Protein AF-A0A2R7P6N5-F1 (afdb_monomer_lite)

Foldseek 3Di:
DVVVVVVVVVVVVVVVVVVVVPVPPDPPDDPDPVPVVVVCVVLVVVLVVVVVSCLPVVLVVCCVVVVPDDSVVVVVVVVVVVVVVVVVVVVVVVVVVPDDPVVVVVCCVVVVVVCVVVVVVVVVDDPVVVVVVVVVVVVVVVVVVVVD

Structure (mmCIF, N/CA/C/O backbone):
data_AF-A0A2R7P6N5-F1
#
_entry.id   AF-A0A2R7P6N5-F1
#
loop_
_atom_site.group_PDB
_atom_site.id
_atom_site.type_symbol
_atom_site.label_atom_id
_atom_site.label_alt_id
_atom_site.label_comp_id
_atom_site.label_asym_id
_atom_site.label_entity_id
_atom_site.label_seq_id
_atom_site.pdbx_PDB_ins_code
_atom_site.Cartn_x
_atom_site.Cartn_y
_atom_site.Cartn_z
_atom_site.occupancy
_atom_site.B_iso_or_equiv
_atom_site.auth_seq_id
_atom_site.auth_comp_id
_atom_site.auth_asym_id
_atom_site.auth_atom_id
_atom_site.pdbx_PDB_model_num
ATOM 1 N N . THR A 1 1 ? 35.982 -21.353 -36.155 1.00 56.66 1 THR A N 1
ATOM 2 C CA . THR A 1 1 ? 35.288 -21.019 -37.422 1.00 56.66 1 THR A CA 1
ATOM 3 C C . THR A 1 1 ? 33.767 -21.103 -37.313 1.00 56.66 1 THR A C 1
ATOM 5 O O . THR A 1 1 ? 33.112 -20.164 -37.735 1.00 56.66 1 THR A O 1
ATOM 8 N N . LEU A 1 2 ? 33.194 -22.118 -36.648 1.00 44.09 2 LEU A N 1
ATOM 9 C CA . LEU A 1 2 ? 31.738 -22.251 -36.414 1.00 44.09 2 LEU A CA 1
ATOM 10 C C . LEU A 1 2 ? 31.101 -21.159 -35.523 1.00 44.09 2 LEU A C 1
ATOM 12 O O . LEU A 1 2 ? 30.010 -20.686 -35.820 1.00 44.09 2 LEU A O 1
ATOM 16 N N . TYR A 1 3 ? 31.796 -20.696 -34.478 1.00 45.44 3 TYR A N 1
ATOM 17 C CA . TYR A 1 3 ? 31.259 -19.705 -33.528 1.00 45.44 3 TYR A CA 1
ATOM 18 C C . TYR A 1 3 ? 30.931 -18.340 -34.168 1.00 45.44 3 TYR A C 1
ATOM 20 O O . TYR A 1 3 ? 29.924 -17.716 -33.843 1.00 45.44 3 TYR A O 1
ATOM 28 N N . LYS A 1 4 ? 31.743 -17.896 -35.139 1.00 42.69 4 LYS A N 1
ATOM 29 C CA . LYS A 1 4 ? 31.539 -16.615 -35.839 1.00 42.69 4 LYS A CA 1
ATOM 30 C C . LYS A 1 4 ? 30.304 -16.634 -36.745 1.00 42.69 4 LYS A C 1
ATOM 32 O O . LYS A 1 4 ? 29.666 -15.603 -36.907 1.00 42.69 4 LYS A O 1
ATOM 37 N N . VAL A 1 5 ? 29.953 -17.796 -37.298 1.00 53.09 5 VAL A N 1
ATOM 38 C CA . VAL A 1 5 ? 28.802 -17.956 -38.202 1.00 53.09 5 VAL A CA 1
ATOM 39 C C . VAL A 1 5 ? 27.488 -17.945 -37.416 1.00 53.09 5 VAL A C 1
ATOM 41 O O . VAL A 1 5 ? 26.539 -17.274 -37.819 1.00 53.09 5 VAL A O 1
ATOM 44 N N . VAL A 1 6 ? 27.455 -18.596 -36.247 1.00 52.59 6 VAL A N 1
ATOM 45 C CA . VAL A 1 6 ? 26.277 -18.604 -35.361 1.00 52.59 6 VAL A CA 1
ATOM 46 C C . VAL A 1 6 ? 26.012 -17.208 -34.791 1.00 52.59 6 VAL A C 1
ATOM 48 O O . VAL A 1 6 ? 24.891 -16.713 -34.901 1.00 52.59 6 VAL A O 1
ATOM 51 N N . ALA A 1 7 ? 27.046 -16.529 -34.283 1.00 53.88 7 ALA A N 1
ATOM 52 C CA . ALA A 1 7 ? 26.927 -15.163 -33.766 1.00 53.88 7 ALA A CA 1
ATOM 53 C C . ALA A 1 7 ? 26.464 -14.163 -34.842 1.00 53.88 7 ALA A C 1
ATOM 55 O O . ALA A 1 7 ? 25.615 -13.313 -34.576 1.00 53.88 7 ALA A O 1
ATOM 56 N N . PHE A 1 8 ? 26.952 -14.313 -36.078 1.00 48.81 8 PHE A N 1
ATOM 57 C CA . PHE A 1 8 ? 26.550 -13.472 -37.204 1.00 48.81 8 PHE A CA 1
ATOM 58 C C . PHE A 1 8 ? 25.089 -13.709 -37.620 1.00 48.81 8 PHE A C 1
ATOM 60 O O . PHE A 1 8 ? 24.367 -12.753 -37.896 1.00 48.81 8 PHE A O 1
ATOM 67 N N . SER A 1 9 ? 24.616 -14.961 -37.603 1.00 52.19 9 SER A N 1
ATOM 68 C CA . SER A 1 9 ? 23.212 -15.289 -37.895 1.00 52.19 9 SER A CA 1
ATOM 69 C C . SER A 1 9 ? 22.245 -14.813 -36.804 1.00 52.19 9 SER A C 1
ATOM 71 O O . SER A 1 9 ? 21.176 -14.301 -37.125 1.00 52.19 9 SER A O 1
ATOM 73 N N . ALA A 1 10 ? 22.653 -14.876 -35.531 1.00 55.72 10 ALA A N 1
ATOM 74 C CA . ALA A 1 10 ? 21.884 -14.346 -34.409 1.00 55.72 10 ALA A CA 1
ATOM 75 C C . ALA A 1 10 ? 21.808 -12.812 -34.456 1.00 55.72 10 ALA A C 1
ATOM 77 O O . ALA A 1 10 ? 20.728 -12.248 -34.304 1.00 55.72 10 ALA A O 1
ATOM 78 N N . GLN A 1 11 ? 22.919 -12.125 -34.760 1.00 59.41 11 GLN A N 1
ATOM 79 C CA . GLN A 1 11 ? 22.910 -10.675 -34.992 1.00 59.41 11 GLN A CA 1
ATOM 80 C C . GLN A 1 11 ? 22.017 -10.286 -36.170 1.00 59.41 11 GLN A C 1
ATOM 82 O O . GLN A 1 11 ? 21.312 -9.285 -36.088 1.00 59.41 11 GLN A O 1
ATOM 87 N N . ARG A 1 12 ? 22.010 -11.082 -37.244 1.00 56.72 12 ARG A N 1
ATOM 88 C CA . ARG A 1 12 ? 21.172 -10.833 -38.418 1.00 56.72 12 ARG A CA 1
ATOM 89 C C . ARG A 1 12 ? 19.687 -11.047 -38.121 1.00 56.72 12 ARG A C 1
ATOM 91 O O . ARG A 1 12 ? 18.884 -10.217 -38.518 1.00 56.72 12 ARG A O 1
ATOM 98 N N . GLN A 1 13 ? 19.329 -12.065 -37.337 1.00 58.75 13 GLN A N 1
ATOM 99 C CA . GLN A 1 13 ? 17.951 -12.290 -36.882 1.00 58.75 13 GLN A CA 1
ATOM 100 C C . GLN A 1 13 ? 17.467 -11.215 -35.901 1.00 58.75 13 GLN A C 1
ATOM 102 O O . GLN A 1 13 ? 16.316 -10.794 -35.977 1.00 58.75 13 GLN A O 1
ATOM 107 N N . VAL A 1 14 ? 18.335 -10.720 -35.012 1.00 57.06 14 VAL A N 1
ATOM 108 C CA . VAL A 1 14 ? 18.018 -9.591 -34.122 1.00 57.06 14 VAL A CA 1
ATOM 109 C C . VAL A 1 14 ? 17.883 -8.290 -34.920 1.00 57.06 14 VAL A C 1
ATOM 111 O O . VAL A 1 14 ? 16.973 -7.511 -34.648 1.00 57.06 14 VAL A O 1
ATOM 114 N N . ALA A 1 15 ? 18.717 -8.075 -35.942 1.00 56.31 15 ALA A N 1
ATOM 115 C CA . ALA A 1 15 ? 18.619 -6.930 -36.847 1.00 56.31 15 ALA A CA 1
ATOM 116 C C . ALA A 1 15 ? 17.362 -6.990 -37.737 1.00 56.31 15 ALA A C 1
ATOM 118 O O . ALA A 1 15 ? 16.701 -5.974 -37.925 1.00 56.31 15 ALA A O 1
ATOM 119 N N . GLU A 1 16 ? 16.975 -8.173 -38.222 1.00 55.16 16 GLU A N 1
ATOM 120 C CA . GLU A 1 16 ? 15.753 -8.388 -39.008 1.00 55.16 16 GLU A CA 1
ATOM 121 C C . GLU A 1 16 ? 14.486 -8.313 -38.137 1.00 55.16 16 GLU A C 1
ATOM 123 O O . GLU A 1 16 ? 13.479 -7.755 -38.570 1.00 55.16 16 GLU A O 1
ATOM 128 N N . ALA A 1 17 ? 14.529 -8.774 -36.880 1.00 55.88 17 ALA A N 1
ATOM 129 C CA . ALA A 1 17 ? 13.448 -8.588 -35.906 1.00 55.88 17 ALA A CA 1
ATOM 130 C C . ALA A 1 17 ? 13.314 -7.120 -35.455 1.00 55.88 17 ALA A C 1
ATOM 132 O O . ALA A 1 17 ? 12.196 -6.638 -35.257 1.00 55.88 17 ALA A O 1
ATOM 133 N N . ALA A 1 18 ? 14.430 -6.391 -35.343 1.00 52.03 18 ALA A N 1
ATOM 134 C CA . ALA A 1 18 ? 14.446 -4.947 -35.116 1.00 52.03 18 ALA A CA 1
ATOM 135 C C . ALA A 1 18 ? 13.902 -4.174 -36.333 1.00 52.03 18 ALA A C 1
ATOM 137 O O . ALA A 1 18 ? 13.111 -3.251 -36.152 1.00 52.03 18 ALA A O 1
ATOM 138 N N . ALA A 1 19 ? 14.223 -4.608 -37.557 1.00 52.66 19 ALA A N 1
ATOM 139 C CA . ALA A 1 19 ? 13.692 -4.044 -38.801 1.00 52.66 19 ALA A CA 1
ATOM 140 C C . ALA A 1 19 ? 12.199 -4.370 -39.028 1.00 52.66 19 ALA A C 1
ATOM 142 O O . ALA A 1 19 ? 11.440 -3.558 -39.558 1.00 52.66 19 ALA A O 1
ATOM 143 N N . ARG A 1 20 ? 11.717 -5.535 -38.570 1.00 52.88 20 ARG A N 1
ATOM 144 C CA . ARG A 1 20 ? 10.275 -5.848 -38.554 1.00 52.88 20 ARG A CA 1
ATOM 145 C C . ARG A 1 20 ? 9.513 -5.020 -37.520 1.00 52.88 20 ARG A C 1
ATOM 147 O O . ARG A 1 20 ? 8.367 -4.662 -37.774 1.00 52.88 20 ARG A O 1
ATOM 154 N N . LYS A 1 21 ? 10.152 -4.667 -36.399 1.00 48.97 21 LYS A N 1
ATOM 155 C CA . LYS A 1 21 ? 9.619 -3.710 -35.414 1.00 48.97 21 LYS A CA 1
ATOM 156 C C . LYS A 1 21 ? 9.680 -2.249 -35.878 1.00 48.97 21 LYS A C 1
ATOM 158 O O . LYS A 1 21 ? 8.930 -1.442 -35.342 1.00 48.97 21 LYS A O 1
ATOM 163 N N . SER A 1 22 ? 10.514 -1.902 -36.864 1.00 45.88 22 SER A N 1
ATOM 164 C CA . SER A 1 22 ? 10.601 -0.536 -37.406 1.00 45.88 22 SER A CA 1
ATOM 165 C C . SER A 1 22 ? 9.590 -0.232 -38.520 1.00 45.88 22 SER A C 1
ATOM 167 O O . SER A 1 22 ? 9.397 0.933 -38.848 1.00 45.88 22 SER A O 1
ATOM 169 N N . HIS A 1 23 ? 8.931 -1.247 -39.098 1.00 46.28 23 HIS A N 1
ATOM 170 C CA . HIS A 1 23 ? 7.850 -1.063 -40.084 1.00 46.28 23 HIS A CA 1
ATOM 171 C C . HIS A 1 23 ? 6.444 -0.976 -39.470 1.00 46.28 23 HIS A C 1
ATOM 173 O O . HIS A 1 23 ? 5.494 -0.596 -40.154 1.00 46.28 23 HIS A O 1
ATOM 179 N N . THR A 1 24 ? 6.298 -1.261 -38.178 1.00 50.12 24 THR A N 1
ATOM 180 C CA . THR A 1 24 ? 5.156 -0.789 -37.390 1.00 50.12 24 THR A CA 1
ATOM 181 C C . THR A 1 24 ? 5.430 0.657 -37.004 1.00 50.12 24 THR A C 1
ATOM 183 O O . THR A 1 24 ? 6.387 0.920 -36.283 1.00 50.12 24 THR A O 1
ATOM 186 N N . GLY A 1 25 ? 4.635 1.578 -37.556 1.00 44.94 25 GLY A N 1
ATOM 187 C CA . GLY A 1 25 ? 4.798 3.022 -37.407 1.00 44.94 25 GLY A CA 1
ATOM 188 C C . GLY A 1 25 ? 5.134 3.466 -35.983 1.00 44.94 25 GLY A C 1
ATOM 189 O O . GLY A 1 25 ? 4.623 2.913 -35.013 1.00 44.94 25 GLY A O 1
ATOM 190 N N . ASP A 1 26 ? 6.016 4.461 -35.915 1.00 46.09 26 ASP A N 1
ATOM 191 C CA . ASP A 1 26 ? 6.551 5.117 -34.722 1.00 46.09 26 ASP A CA 1
ATOM 192 C C . ASP A 1 26 ? 5.612 5.054 -33.491 1.00 46.09 26 ASP A C 1
ATOM 194 O O . ASP A 1 26 ? 4.654 5.827 -33.401 1.00 46.09 26 ASP A O 1
ATOM 198 N N . PRO A 1 27 ? 5.873 4.158 -32.517 1.00 53.03 27 PRO A N 1
ATOM 199 C CA . PRO A 1 27 ? 5.048 4.016 -31.319 1.00 53.03 27 PRO A CA 1
ATOM 200 C C . PRO A 1 27 ? 5.224 5.175 -30.324 1.00 53.03 27 PRO A C 1
ATOM 202 O O . PRO A 1 27 ? 4.576 5.183 -29.280 1.00 53.03 27 PRO A O 1
ATOM 205 N N . THR A 1 28 ? 6.093 6.151 -30.618 1.00 53.69 28 THR A N 1
ATOM 206 C CA . THR A 1 28 ? 6.410 7.272 -29.720 1.00 53.69 28 THR A CA 1
ATOM 207 C C . THR A 1 28 ? 5.807 8.604 -30.156 1.00 53.69 28 THR A C 1
ATOM 209 O O . THR A 1 28 ? 5.817 9.563 -29.383 1.00 53.69 28 THR A O 1
ATOM 212 N N . ARG A 1 29 ? 5.216 8.677 -31.355 1.00 50.81 29 ARG A N 1
ATOM 213 C CA . ARG A 1 29 ? 4.536 9.879 -31.849 1.00 50.81 29 ARG A CA 1
ATOM 214 C C . ARG A 1 29 ? 3.028 9.660 -31.904 1.00 50.81 29 ARG A C 1
ATOM 216 O O . ARG A 1 29 ? 2.521 9.126 -32.892 1.00 50.81 29 ARG A O 1
ATOM 223 N N . PRO A 1 30 ? 2.273 10.087 -30.876 1.00 52.50 30 PRO A N 1
ATOM 224 C CA . PRO A 1 30 ? 0.826 10.104 -30.985 1.00 52.50 30 PRO A CA 1
ATOM 225 C C . PRO A 1 30 ? 0.448 11.018 -32.155 1.00 52.50 30 PRO A C 1
ATOM 227 O O . PRO A 1 30 ? 0.888 12.163 -32.235 1.00 52.50 30 PRO A O 1
ATOM 230 N N . ARG A 1 31 ? -0.391 10.515 -33.067 1.00 59.75 31 ARG A N 1
ATOM 231 C CA . ARG A 1 31 ? -0.892 11.257 -34.241 1.00 59.75 31 ARG A CA 1
ATOM 232 C C . ARG A 1 31 ? -1.633 12.552 -33.852 1.00 59.75 31 ARG A C 1
ATOM 234 O O . ARG A 1 31 ? -1.953 13.357 -34.717 1.00 59.75 31 ARG A O 1
ATOM 241 N N . HIS A 1 32 ? -1.940 12.724 -32.567 1.00 59.53 32 HIS A N 1
ATOM 242 C CA . HIS A 1 32 ? -2.551 13.897 -31.952 1.00 59.53 32 HIS A CA 1
ATOM 243 C C . HIS A 1 32 ? -2.206 13.914 -30.459 1.00 59.53 32 HIS A C 1
ATOM 245 O O . HIS A 1 32 ? -2.361 12.911 -29.763 1.00 59.53 32 HIS A O 1
ATOM 251 N N . TRP A 1 33 ? -1.746 15.061 -29.958 1.00 65.19 33 TRP A N 1
ATOM 252 C CA . TRP A 1 33 ? -1.243 15.220 -28.587 1.00 65.19 33 TRP A CA 1
ATOM 253 C C . TRP A 1 33 ? -2.317 14.993 -27.507 1.00 65.19 33 TRP A C 1
ATOM 255 O O . TRP A 1 33 ? -1.999 14.716 -26.355 1.00 65.19 33 TRP A O 1
ATOM 265 N N . SER A 1 34 ? -3.593 15.055 -27.894 1.00 69.69 34 SER A N 1
ATOM 266 C CA . SER A 1 34 ? -4.751 14.854 -27.023 1.00 69.69 34 SER A CA 1
ATOM 267 C C . SER A 1 34 ? -5.025 13.390 -26.667 1.00 69.69 34 SER A C 1
ATOM 269 O O . SER A 1 34 ? -5.598 13.131 -25.615 1.00 69.69 34 SER A O 1
ATOM 271 N N . LEU A 1 35 ? -4.608 12.424 -27.492 1.00 70.25 35 LEU A N 1
ATOM 272 C CA . LEU A 1 35 ? -4.899 10.998 -27.273 1.00 70.25 35 LEU A CA 1
ATOM 273 C C . LEU A 1 35 ? -4.271 10.437 -25.984 1.00 70.25 35 LEU A C 1
ATOM 275 O O . LEU A 1 35 ? -4.996 9.829 -25.198 1.00 70.25 35 LEU A O 1
ATOM 279 N N . PRO A 1 36 ? -2.962 10.639 -25.722 1.00 68.31 36 PRO A N 1
ATOM 280 C CA . PRO A 1 36 ? -2.335 10.173 -24.486 1.00 68.31 36 PRO A CA 1
ATOM 281 C C . PRO A 1 36 ? -2.915 10.852 -23.246 1.00 68.31 36 PRO A C 1
ATOM 283 O O . PRO A 1 36 ? -3.044 10.217 -22.205 1.00 68.31 36 PRO A O 1
ATOM 286 N N . VAL A 1 37 ? -3.294 12.128 -23.368 1.00 75.44 37 VAL A N 1
ATOM 287 C CA . VAL A 1 37 ? -3.892 12.906 -22.276 1.00 75.44 37 VAL A CA 1
ATOM 288 C C . VAL A 1 37 ? -5.292 12.391 -21.956 1.00 75.44 37 VAL A C 1
ATOM 290 O O . VAL A 1 37 ? -5.599 12.154 -20.793 1.00 75.44 37 VAL A O 1
ATOM 293 N N . LEU A 1 38 ? -6.124 12.152 -22.973 1.00 79.75 38 LEU A N 1
ATOM 294 C CA . LEU A 1 38 ? -7.476 11.622 -22.798 1.00 79.75 38 LEU A CA 1
ATOM 295 C C . LEU A 1 38 ? -7.445 10.193 -22.244 1.00 79.75 38 LEU A C 1
ATOM 297 O O . LEU A 1 38 ? -8.180 9.872 -21.316 1.00 79.75 38 LEU A O 1
ATOM 301 N N . LEU A 1 39 ? -6.560 9.346 -22.773 1.00 68.38 39 LEU A N 1
ATOM 302 C CA . LEU A 1 39 ? -6.388 7.978 -22.295 1.00 68.38 39 LEU A CA 1
ATOM 303 C C . LEU A 1 39 ? -5.865 7.958 -20.851 1.00 68.38 39 LEU A C 1
ATOM 305 O O . LEU A 1 39 ? -6.396 7.229 -20.020 1.00 68.38 39 LEU A O 1
ATOM 309 N N . GLY A 1 40 ? -4.876 8.799 -20.534 1.00 71.88 40 GLY A N 1
ATOM 310 C CA . GLY A 1 40 ? -4.368 8.981 -19.175 1.00 71.88 40 GLY A CA 1
ATOM 311 C C . GLY A 1 40 ? -5.437 9.504 -18.215 1.00 71.88 40 GLY A C 1
ATOM 312 O O . GLY A 1 40 ? -5.525 9.016 -17.092 1.00 71.88 40 GLY A O 1
ATOM 313 N N . ALA A 1 41 ? -6.297 10.423 -18.664 1.00 77.88 41 ALA A N 1
ATOM 314 C CA . ALA A 1 41 ? -7.424 10.919 -17.883 1.00 77.88 41 ALA A CA 1
ATOM 315 C C . ALA A 1 41 ? -8.454 9.814 -17.618 1.00 77.88 41 ALA A C 1
ATOM 317 O O . ALA A 1 41 ? -8.822 9.598 -16.470 1.00 77.88 41 ALA A O 1
ATOM 318 N N . VAL A 1 42 ? -8.878 9.059 -18.635 1.00 78.88 42 VAL A N 1
ATOM 319 C CA . VAL A 1 42 ? -9.848 7.961 -18.473 1.00 78.88 42 VAL A CA 1
ATOM 320 C C . VAL A 1 42 ? -9.295 6.866 -17.560 1.00 78.88 42 VAL A C 1
ATOM 322 O O . VAL A 1 42 ? -9.964 6.468 -16.606 1.00 78.88 42 VAL A O 1
ATOM 325 N N . ILE A 1 43 ? -8.058 6.419 -17.802 1.00 67.81 43 ILE A N 1
ATOM 326 C CA . ILE A 1 43 ? -7.397 5.403 -16.974 1.00 67.81 43 ILE A CA 1
ATOM 327 C C . ILE A 1 43 ? -7.208 5.925 -15.545 1.00 67.81 43 ILE A C 1
ATOM 329 O O . ILE A 1 43 ? -7.542 5.219 -14.600 1.00 67.81 43 ILE A O 1
ATOM 333 N N . GLY A 1 44 ? -6.741 7.163 -15.368 1.00 70.94 44 GLY A N 1
ATOM 334 C CA . GLY A 1 44 ? -6.569 7.784 -14.054 1.00 70.94 44 GLY A CA 1
ATOM 335 C C . GLY A 1 44 ? -7.882 7.895 -13.281 1.00 70.94 44 GLY A C 1
ATOM 336 O O . GLY A 1 44 ? -7.936 7.538 -12.109 1.00 70.94 44 GLY A O 1
ATOM 337 N N . THR A 1 45 ? -8.967 8.286 -13.952 1.00 75.44 45 THR A N 1
ATOM 338 C CA . THR A 1 45 ? -10.298 8.395 -1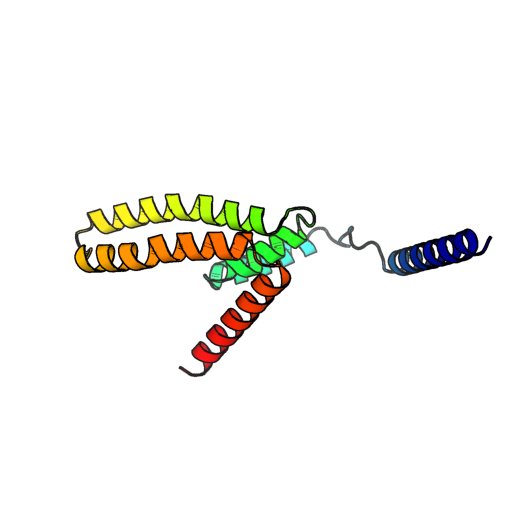3.335 1.00 75.44 45 THR A CA 1
ATOM 339 C C . THR A 1 45 ? -10.812 7.022 -12.896 1.00 75.44 45 THR A C 1
ATOM 341 O O . THR A 1 45 ? -11.263 6.869 -11.763 1.00 75.44 45 THR A O 1
ATOM 344 N N . LEU A 1 46 ? -10.668 5.994 -13.743 1.00 70.50 46 LEU A N 1
ATOM 345 C CA . LEU A 1 46 ? -10.992 4.602 -13.399 1.00 70.50 46 LEU A CA 1
ATOM 346 C C . LEU A 1 46 ? -10.176 4.098 -12.197 1.00 70.50 46 LEU A C 1
ATOM 348 O O . LEU A 1 46 ? -10.701 3.405 -11.326 1.00 70.50 46 LEU A O 1
ATOM 352 N N . VAL A 1 47 ? -8.898 4.470 -12.117 1.00 66.94 47 VAL A N 1
ATOM 353 C CA . VAL A 1 47 ? -8.009 4.119 -11.003 1.00 66.94 47 VAL A CA 1
ATOM 354 C C . VAL A 1 47 ? -8.435 4.778 -9.696 1.00 66.94 47 VAL A C 1
ATOM 356 O O . VAL A 1 47 ? -8.502 4.102 -8.670 1.00 66.94 47 VAL A O 1
ATOM 359 N N . THR A 1 48 ? -8.756 6.071 -9.725 1.00 69.25 48 THR A N 1
ATOM 360 C CA . THR A 1 48 ? -9.201 6.806 -8.536 1.00 69.25 48 THR A CA 1
ATOM 361 C C . THR A 1 48 ? -10.548 6.292 -8.033 1.00 69.25 48 THR A C 1
ATOM 363 O O . THR A 1 48 ? -10.705 6.080 -6.833 1.00 69.25 48 THR A O 1
ATOM 366 N N . PHE A 1 49 ? -11.500 6.016 -8.932 1.00 72.88 49 PHE A N 1
ATOM 367 C CA . PHE A 1 49 ? -12.816 5.491 -8.553 1.00 72.88 49 PHE A CA 1
ATOM 368 C C . PHE A 1 49 ? -12.765 4.082 -7.958 1.00 72.88 49 PHE A C 1
ATOM 370 O O . PHE A 1 49 ? -13.601 3.740 -7.127 1.00 72.88 49 PHE A O 1
ATOM 377 N N . THR A 1 50 ? -11.800 3.254 -8.362 1.00 70.69 50 THR A N 1
ATOM 378 C CA . THR A 1 50 ? -11.737 1.854 -7.920 1.00 70.69 50 THR A CA 1
ATOM 379 C C . THR A 1 50 ? -11.097 1.662 -6.547 1.00 70.69 50 THR A C 1
ATOM 381 O O . THR A 1 50 ? -11.183 0.552 -6.030 1.00 70.69 50 THR A O 1
ATOM 384 N N . SER A 1 51 ? -10.506 2.704 -5.937 1.00 61.19 51 SER A N 1
ATOM 385 C CA . SER A 1 51 ? -9.804 2.711 -4.631 1.00 61.19 51 SER A CA 1
ATOM 386 C C . SER A 1 51 ? -8.594 1.753 -4.535 1.00 61.19 51 SER A C 1
ATOM 388 O O . SER A 1 51 ? -7.501 2.168 -4.165 1.00 61.19 51 SER A O 1
ATOM 390 N N . VAL A 1 52 ? -8.737 0.501 -4.981 1.00 60.44 52 VAL A N 1
ATOM 391 C CA . VAL A 1 52 ? -7.711 -0.543 -5.158 1.00 60.44 52 VAL A CA 1
ATOM 392 C C . VAL A 1 52 ? -6.788 -0.256 -6.359 1.00 60.44 52 VAL A C 1
ATOM 394 O O . VAL A 1 52 ? -5.658 -0.746 -6.418 1.00 60.44 52 VAL A O 1
ATOM 397 N N . GLY A 1 53 ? -7.240 0.558 -7.323 1.00 54.66 53 GLY A N 1
ATOM 398 C CA . GLY A 1 53 ? -6.555 0.797 -8.598 1.00 54.66 53 GLY A CA 1
ATOM 399 C C . GLY A 1 53 ? -5.171 1.443 -8.479 1.00 54.66 53 GLY A C 1
ATOM 400 O O . GLY A 1 53 ? -4.327 1.225 -9.350 1.00 54.66 53 GLY A O 1
ATOM 401 N N . ALA A 1 54 ? -4.904 2.199 -7.410 1.00 57.44 54 ALA A N 1
ATOM 402 C CA . ALA A 1 54 ? -3.630 2.900 -7.236 1.00 57.44 54 ALA A CA 1
ATOM 403 C C . ALA A 1 54 ? -2.435 1.929 -7.160 1.00 57.44 54 ALA A C 1
ATOM 405 O O . ALA A 1 54 ? -1.394 2.188 -7.760 1.00 57.44 54 ALA A O 1
ATOM 406 N N . GLY A 1 55 ? -2.607 0.764 -6.524 1.00 58.81 55 GLY A N 1
ATOM 407 C CA . GLY A 1 55 ? -1.532 -0.218 -6.361 1.00 58.81 55 GLY A CA 1
ATOM 408 C C . GLY A 1 55 ? -1.232 -1.022 -7.631 1.00 58.81 55 GLY A C 1
ATOM 409 O O . GLY A 1 55 ? -0.091 -1.093 -8.072 1.00 58.81 55 GLY A O 1
ATOM 410 N N . ALA A 1 56 ? -2.241 -1.632 -8.259 1.00 60.22 56 ALA A N 1
ATOM 411 C CA . ALA A 1 56 ? -2.018 -2.513 -9.413 1.00 60.22 56 ALA A CA 1
ATOM 412 C C . ALA A 1 56 ? -1.923 -1.746 -10.743 1.00 60.22 56 ALA A C 1
ATOM 414 O O . ALA A 1 56 ? -1.018 -1.977 -11.551 1.00 60.22 56 ALA A O 1
ATOM 415 N N . ILE A 1 57 ? -2.851 -0.816 -10.978 1.00 59.75 57 ILE A N 1
ATOM 416 C CA . ILE A 1 57 ? -2.920 -0.056 -12.229 1.00 59.75 57 ILE A CA 1
ATOM 417 C C . ILE A 1 57 ? -1.945 1.122 -12.171 1.00 59.75 57 ILE A C 1
ATOM 419 O O . ILE A 1 57 ? -1.274 1.379 -13.165 1.00 59.75 57 ILE A O 1
ATOM 423 N N . GLY A 1 58 ? -1.772 1.769 -11.012 1.00 62.25 58 GLY A N 1
ATOM 424 C CA . GLY A 1 58 ? -0.760 2.816 -10.829 1.00 62.25 58 GLY A CA 1
ATOM 425 C C . GLY A 1 58 ? 0.661 2.307 -11.079 1.00 62.25 58 GLY A C 1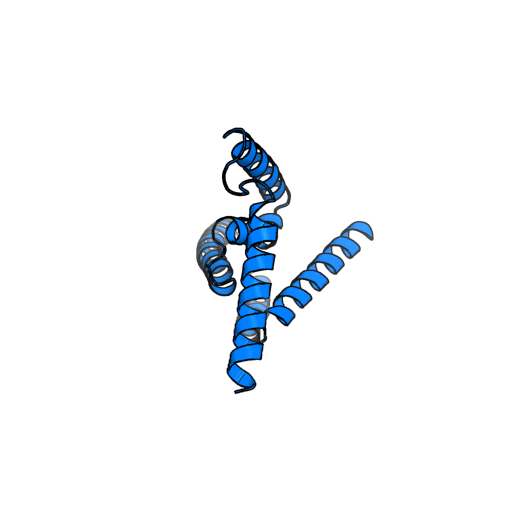
ATOM 426 O O . GLY A 1 58 ? 1.387 2.918 -11.857 1.00 62.25 58 GLY A O 1
ATOM 427 N N . VAL A 1 59 ? 1.031 1.131 -10.554 1.00 61.81 59 VAL A N 1
ATOM 428 C CA . VAL A 1 59 ? 2.322 0.485 -10.872 1.00 61.81 59 VAL A CA 1
ATOM 429 C C . VAL A 1 59 ? 2.425 0.136 -12.359 1.00 61.81 59 VAL A C 1
ATOM 431 O O . VAL A 1 59 ? 3.479 0.330 -12.960 1.00 61.81 59 VAL A O 1
ATOM 434 N N . THR A 1 60 ? 1.341 -0.337 -12.981 1.00 61.53 60 THR A N 1
ATOM 435 C CA . THR A 1 60 ? 1.325 -0.666 -14.417 1.00 61.53 60 THR A CA 1
ATOM 436 C C . THR A 1 60 ? 1.531 0.576 -15.287 1.00 61.53 60 THR A C 1
ATOM 438 O O . THR A 1 60 ? 2.347 0.542 -16.205 1.00 61.53 60 THR A O 1
ATOM 441 N N . VAL A 1 61 ? 0.856 1.687 -14.979 1.00 61.62 61 VAL A N 1
ATOM 442 C CA . VAL A 1 61 ? 1.020 2.979 -15.663 1.00 61.62 61 VAL A CA 1
ATOM 443 C C . VAL A 1 61 ? 2.420 3.539 -15.423 1.00 61.62 61 VAL A C 1
ATOM 445 O O . VAL A 1 61 ? 3.061 3.990 -16.368 1.00 61.62 61 VAL A O 1
ATOM 448 N N . LEU A 1 62 ? 2.940 3.456 -14.196 1.00 62.47 62 LEU A N 1
ATOM 449 C CA . LEU A 1 62 ? 4.272 3.958 -13.870 1.00 62.47 62 LEU A CA 1
ATOM 450 C C . LEU A 1 62 ? 5.379 3.155 -14.562 1.00 62.47 62 LEU A C 1
ATOM 452 O O . LEU A 1 62 ? 6.361 3.745 -14.988 1.00 62.47 62 LEU A O 1
ATOM 456 N N . LEU A 1 63 ? 5.209 1.843 -14.751 1.00 63.25 63 LEU A N 1
ATOM 457 C CA . LEU A 1 63 ? 6.098 1.034 -15.594 1.00 63.25 63 LEU A CA 1
ATOM 458 C C . LEU A 1 63 ? 5.976 1.370 -17.082 1.00 63.25 63 LEU A C 1
ATOM 460 O O . LEU A 1 63 ? 6.948 1.245 -17.818 1.00 63.25 63 LEU A O 1
ATOM 464 N N . LEU A 1 64 ? 4.793 1.775 -17.539 1.00 62.94 64 LEU A N 1
ATOM 465 C CA . LEU A 1 64 ? 4.574 2.183 -18.926 1.00 62.94 64 LEU A CA 1
ATOM 466 C C . LEU A 1 64 ? 5.251 3.530 -19.222 1.00 62.94 64 LEU A C 1
ATOM 468 O O . LEU A 1 64 ? 5.825 3.706 -20.293 1.00 62.94 64 LEU A O 1
ATOM 472 N N . VAL A 1 65 ? 5.223 4.453 -18.255 1.00 58.00 65 VAL A N 1
ATOM 473 C CA . VAL A 1 65 ? 5.867 5.777 -18.332 1.00 58.00 65 VAL A CA 1
ATOM 474 C C . VAL A 1 65 ? 7.368 5.705 -18.006 1.00 58.00 65 VAL A C 1
ATOM 476 O O . VAL A 1 65 ? 8.167 6.398 -18.630 1.00 58.00 65 VAL A O 1
ATOM 479 N N . TYR A 1 66 ? 7.771 4.837 -17.074 1.00 58.06 66 TYR A N 1
ATOM 480 C CA . TYR A 1 66 ? 9.153 4.637 -16.625 1.00 58.06 66 TYR A CA 1
ATOM 481 C C . TYR A 1 66 ? 9.567 3.152 -16.673 1.00 58.06 66 TYR A C 1
ATOM 483 O O . TYR A 1 66 ? 9.788 2.524 -15.632 1.00 58.06 66 TYR A O 1
ATOM 491 N N . PRO A 1 67 ? 9.757 2.577 -17.874 1.00 59.97 67 PRO A N 1
ATOM 492 C CA . PRO A 1 67 ? 10.011 1.142 -18.055 1.00 59.97 67 PRO A CA 1
ATOM 493 C C . PRO A 1 67 ? 11.352 0.652 -17.497 1.00 59.97 67 PRO A C 1
ATOM 495 O O . PRO A 1 67 ? 11.574 -0.553 -17.410 1.00 59.97 67 PRO A O 1
ATOM 498 N N . MET A 1 68 ? 12.254 1.562 -17.118 1.00 57.50 68 MET A N 1
ATOM 499 C CA . MET A 1 68 ? 13.569 1.217 -16.568 1.00 57.50 68 MET A CA 1
ATOM 500 C C . MET A 1 68 ? 13.627 1.245 -15.032 1.00 57.50 68 MET A C 1
ATOM 502 O O . MET A 1 68 ? 14.688 0.975 -14.469 1.00 57.50 68 MET A O 1
ATOM 506 N N . LEU A 1 69 ? 12.530 1.576 -14.335 1.00 58.09 69 LEU A N 1
ATOM 507 C CA . LEU A 1 69 ? 12.517 1.564 -12.871 1.00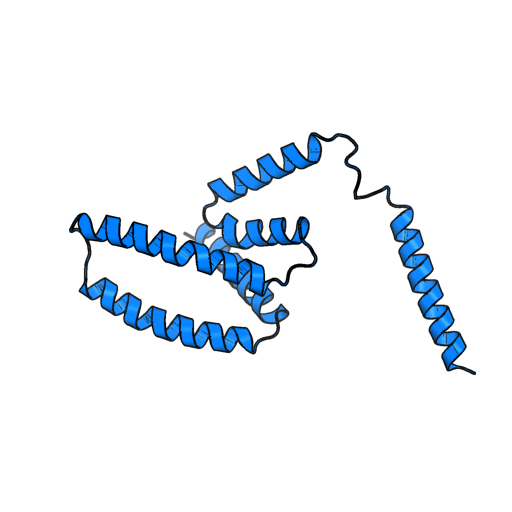 58.09 69 LEU A CA 1
ATOM 508 C C . LEU A 1 69 ? 12.226 0.151 -12.329 1.00 58.09 69 LEU A C 1
ATOM 510 O O . LEU A 1 69 ? 11.238 -0.465 -12.730 1.00 58.09 69 LEU A O 1
ATOM 514 N N . PRO A 1 70 ? 13.028 -0.362 -11.374 1.00 66.56 70 PRO A N 1
ATOM 515 C CA . PRO A 1 70 ? 12.758 -1.650 -10.745 1.00 66.56 70 PRO A CA 1
ATOM 516 C C . PRO A 1 70 ? 11.413 -1.623 -10.012 1.00 6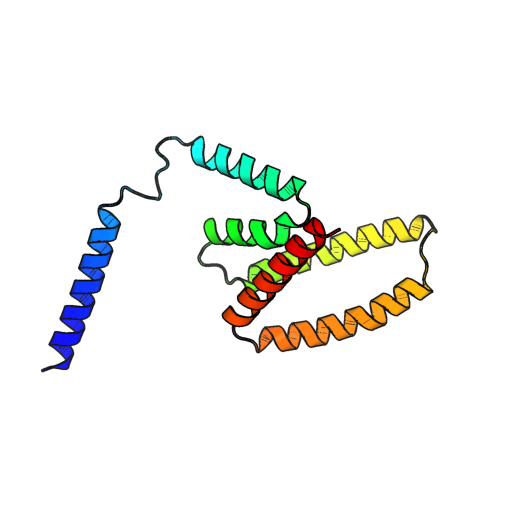6.56 70 PRO A C 1
ATOM 518 O O . PRO A 1 70 ? 11.188 -0.750 -9.169 1.00 66.56 70 PRO A O 1
ATOM 521 N N . LEU A 1 71 ? 10.558 -2.619 -10.263 1.00 64.75 71 LEU A N 1
ATOM 522 C CA . LEU A 1 71 ? 9.252 -2.780 -9.608 1.00 64.75 71 LEU A CA 1
ATOM 523 C C . LEU A 1 71 ? 9.298 -2.627 -8.072 1.00 64.75 71 LEU A C 1
ATOM 525 O O . LEU A 1 71 ? 8.455 -1.916 -7.522 1.00 64.75 71 LEU A O 1
ATOM 529 N N . PRO A 1 72 ? 10.296 -3.198 -7.360 1.00 69.31 72 PRO A N 1
ATOM 530 C CA . PRO A 1 72 ? 10.395 -3.059 -5.906 1.00 69.31 72 PRO A CA 1
ATOM 531 C C . PRO A 1 72 ? 10.600 -1.614 -5.436 1.00 69.31 72 PRO A C 1
ATOM 533 O O . PRO A 1 72 ? 10.184 -1.263 -4.336 1.00 69.31 72 PRO A O 1
ATOM 536 N N . ARG A 1 73 ? 11.219 -0.757 -6.261 1.00 72.94 73 ARG A N 1
ATOM 537 C CA . ARG A 1 73 ? 11.452 0.654 -5.926 1.00 72.94 73 ARG A CA 1
ATOM 538 C C . ARG A 1 73 ? 10.160 1.462 -5.969 1.00 72.94 73 ARG A C 1
ATOM 540 O O . ARG A 1 73 ? 9.969 2.331 -5.127 1.00 72.94 73 ARG A O 1
ATOM 547 N N . ILE A 1 74 ? 9.287 1.157 -6.928 1.00 70.38 74 ILE A N 1
ATOM 548 C CA . ILE A 1 74 ? 7.980 1.806 -7.078 1.00 70.38 74 ILE A CA 1
ATOM 549 C C . ILE A 1 74 ? 7.092 1.456 -5.882 1.00 70.38 74 ILE A C 1
ATOM 551 O O . ILE A 1 74 ? 6.568 2.344 -5.220 1.00 70.38 74 ILE A O 1
ATOM 555 N N . ILE A 1 75 ? 7.005 0.164 -5.557 1.00 74.50 75 ILE A N 1
ATOM 556 C CA . ILE A 1 75 ? 6.218 -0.331 -4.420 1.00 74.50 75 ILE A CA 1
ATOM 557 C C . ILE A 1 75 ? 6.778 0.217 -3.098 1.00 74.50 75 ILE A C 1
ATOM 559 O O . ILE A 1 75 ? 6.025 0.628 -2.223 1.00 74.50 75 ILE A O 1
ATOM 563 N N . GLY A 1 76 ? 8.107 0.269 -2.956 1.00 78.62 76 GLY A N 1
ATOM 564 C CA . GLY A 1 76 ? 8.750 0.835 -1.771 1.00 78.62 76 GLY A CA 1
ATOM 565 C C . GLY A 1 76 ? 8.450 2.323 -1.579 1.00 78.62 76 GLY A C 1
ATOM 566 O O . GLY A 1 76 ? 8.201 2.744 -0.453 1.00 78.62 76 GLY A O 1
ATOM 567 N N . ALA A 1 77 ? 8.438 3.109 -2.660 1.00 79.94 77 ALA A N 1
ATOM 568 C CA . ALA A 1 77 ? 8.096 4.530 -2.608 1.00 79.94 77 ALA A CA 1
ATOM 569 C C . ALA A 1 77 ? 6.620 4.762 -2.246 1.00 79.94 77 ALA A C 1
ATOM 571 O O . ALA A 1 77 ? 6.327 5.639 -1.437 1.00 79.94 77 ALA A O 1
ATOM 572 N N . ASP A 1 78 ? 5.714 3.947 -2.790 1.00 80.62 78 ASP A N 1
ATOM 573 C CA . ASP A 1 78 ? 4.285 3.985 -2.461 1.00 80.62 78 ASP A CA 1
ATOM 574 C C . ASP A 1 78 ? 4.046 3.698 -0.969 1.00 80.62 78 ASP A C 1
ATOM 576 O O . ASP A 1 78 ? 3.438 4.500 -0.261 1.00 80.62 78 ASP A O 1
ATOM 580 N N . ILE A 1 79 ? 4.646 2.624 -0.442 1.00 82.69 79 ILE A N 1
ATOM 581 C CA . ILE A 1 79 ? 4.566 2.282 0.987 1.00 82.69 79 ILE A CA 1
ATOM 582 C C . ILE A 1 79 ? 5.180 3.389 1.857 1.00 82.69 79 ILE A C 1
ATOM 584 O O . ILE A 1 79 ? 4.601 3.760 2.880 1.00 82.69 79 ILE A O 1
ATOM 588 N N . ALA A 1 80 ? 6.333 3.937 1.462 1.00 86.94 80 ALA A N 1
ATOM 589 C CA . ALA A 1 80 ? 7.004 5.002 2.207 1.00 86.94 80 ALA A CA 1
ATOM 590 C C . ALA A 1 80 ? 6.150 6.275 2.324 1.00 86.94 80 ALA A C 1
ATOM 592 O O . ALA A 1 80 ? 6.282 7.000 3.307 1.00 86.94 80 ALA A O 1
ATOM 593 N N . TYR A 1 81 ? 5.269 6.532 1.355 1.00 81.69 81 TYR A N 1
ATOM 594 C CA . TYR A 1 81 ? 4.310 7.632 1.407 1.00 81.69 81 TYR A CA 1
ATOM 595 C C . TYR A 1 81 ? 3.031 7.266 2.175 1.00 81.69 81 TYR A C 1
ATOM 597 O O . TYR A 1 81 ? 2.534 8.057 2.981 1.00 81.69 81 TYR A O 1
ATOM 605 N N . ALA A 1 82 ? 2.518 6.050 1.977 1.00 84.62 82 ALA A N 1
ATOM 606 C CA . ALA A 1 82 ? 1.292 5.578 2.608 1.00 84.62 82 ALA A CA 1
ATOM 607 C C . ALA A 1 82 ? 1.403 5.489 4.138 1.00 84.62 82 ALA A C 1
ATOM 609 O O . ALA A 1 82 ? 0.439 5.800 4.839 1.00 84.62 82 ALA A O 1
ATOM 610 N N . VAL A 1 83 ? 2.564 5.090 4.673 1.00 90.62 83 VAL A N 1
ATOM 611 C CA . VAL A 1 83 ? 2.758 4.895 6.121 1.00 90.62 83 VAL A CA 1
ATOM 612 C C . VAL A 1 83 ? 2.626 6.206 6.913 1.00 90.62 83 VAL A C 1
ATOM 614 O O . VAL A 1 83 ? 1.777 6.247 7.804 1.00 90.62 83 VAL A O 1
ATOM 617 N N . PRO A 1 84 ? 3.369 7.293 6.611 1.00 93.25 84 PRO A N 1
ATOM 618 C CA . PRO A 1 84 ? 3.182 8.572 7.295 1.00 93.25 84 PRO A CA 1
ATOM 619 C C . PRO A 1 84 ? 1.767 9.125 7.134 1.00 93.25 84 PRO A C 1
ATOM 621 O O . PRO A 1 84 ? 1.184 9.610 8.102 1.00 93.25 84 PRO A O 1
ATOM 624 N N . LEU A 1 85 ? 1.195 9.014 5.930 1.00 91.69 85 LEU A N 1
ATOM 625 C CA . LEU A 1 85 ? -0.151 9.506 5.646 1.00 91.69 85 LEU A CA 1
ATOM 626 C C . LEU A 1 85 ? -1.198 8.797 6.516 1.00 91.69 85 LEU A C 1
ATOM 628 O O . LEU A 1 85 ? -2.031 9.441 7.152 1.00 91.69 85 LEU A O 1
ATOM 632 N N . 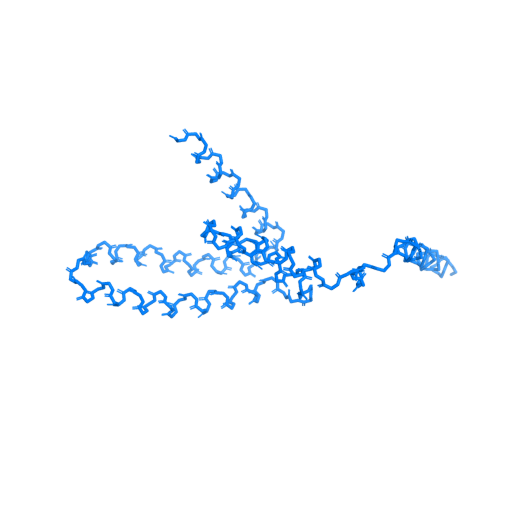THR A 1 86 ? -1.112 7.469 6.590 1.00 89.38 86 THR A N 1
ATOM 633 C CA . THR A 1 86 ? -2.026 6.641 7.385 1.00 89.38 86 THR A CA 1
ATOM 634 C C . THR A 1 86 ? -1.802 6.848 8.878 1.00 89.38 86 THR A C 1
ATOM 636 O O . THR A 1 86 ? -2.759 6.819 9.643 1.00 89.38 86 THR A O 1
ATOM 639 N N . LEU A 1 87 ? -0.566 7.114 9.307 1.00 91.06 87 LEU A N 1
ATOM 640 C CA . LEU A 1 87 ? -0.260 7.436 10.698 1.00 91.06 87 LEU A CA 1
ATOM 641 C C . LEU A 1 87 ? -0.920 8.753 11.121 1.00 91.06 87 LEU A C 1
ATOM 643 O O . LEU A 1 87 ? -1.574 8.794 12.159 1.00 91.06 87 LEU A O 1
ATOM 647 N N . VAL A 1 88 ? -0.825 9.806 10.303 1.00 94.06 88 VAL A N 1
ATOM 648 C CA . VAL A 1 88 ? -1.507 11.085 10.569 1.00 94.06 88 VAL A CA 1
ATOM 649 C C . VAL A 1 88 ? -3.027 10.905 10.582 1.00 94.06 88 VAL A C 1
ATOM 651 O O . VAL A 1 88 ? -3.688 11.380 11.504 1.00 94.06 88 VAL A O 1
ATOM 654 N N . ALA A 1 89 ? -3.585 10.176 9.610 1.00 89.69 89 ALA A N 1
ATOM 655 C CA . ALA A 1 89 ? -5.017 9.882 9.563 1.00 89.69 89 ALA A CA 1
ATOM 656 C C . ALA A 1 89 ? -5.485 9.067 10.783 1.00 89.69 89 ALA A C 1
ATOM 658 O O . ALA A 1 89 ? -6.508 9.382 11.388 1.00 89.69 89 ALA A O 1
ATOM 659 N N . GLY A 1 90 ? -4.707 8.060 11.186 1.00 89.56 90 GLY A N 1
ATOM 660 C CA . GLY A 1 90 ? -4.975 7.224 12.352 1.00 89.56 90 GLY A CA 1
ATOM 661 C C . GLY A 1 90 ? -4.919 8.007 13.661 1.00 89.56 90 GLY A C 1
ATOM 662 O O . GLY A 1 90 ? -5.797 7.839 14.500 1.00 89.56 90 GLY A O 1
ATOM 663 N N . LEU A 1 91 ? -3.955 8.920 13.818 1.00 89.94 91 LEU A N 1
ATOM 664 C CA . LEU A 1 91 ? -3.897 9.830 14.967 1.00 89.94 91 LEU A CA 1
ATOM 665 C C . LEU A 1 91 ? -5.089 10.795 14.994 1.00 89.94 91 LEU A C 1
ATOM 667 O O . LEU A 1 91 ? -5.662 11.029 16.057 1.00 89.94 91 LEU A O 1
ATOM 671 N N . GLY A 1 92 ? -5.495 11.315 13.832 1.00 90.56 92 GLY A N 1
ATOM 672 C CA . GLY A 1 92 ? -6.696 12.142 13.699 1.00 90.56 92 GLY A CA 1
ATOM 673 C C . GLY A 1 92 ? -7.989 11.391 14.026 1.00 90.56 92 GLY A C 1
ATOM 674 O O . GLY A 1 92 ? -8.933 11.989 14.528 1.00 90.56 92 GLY A O 1
ATOM 675 N N . HIS A 1 93 ? -8.039 10.080 13.790 1.00 90.06 93 HIS A N 1
ATOM 676 C CA . HIS A 1 93 ? -9.169 9.247 14.201 1.00 90.06 93 HIS A CA 1
ATOM 677 C C . HIS A 1 93 ? -9.098 8.864 15.688 1.00 90.06 93 HIS A C 1
ATOM 679 O O . HIS A 1 93 ? -10.112 8.869 16.381 1.00 90.06 93 HIS A O 1
ATOM 685 N N . ALA A 1 94 ? -7.897 8.619 16.222 1.00 86.56 94 ALA A N 1
ATOM 686 C CA . ALA A 1 94 ? -7.678 8.375 17.648 1.00 86.56 94 ALA A CA 1
ATOM 687 C C . ALA A 1 94 ? -8.077 9.572 18.520 1.00 86.56 94 ALA A C 1
ATOM 689 O O . ALA A 1 94 ? -8.618 9.379 19.609 1.00 86.56 94 ALA A O 1
ATOM 690 N N . SER A 1 95 ? -7.895 10.803 18.032 1.00 83.62 95 SER A N 1
ATOM 691 C CA . SER A 1 95 ? -8.341 12.009 18.740 1.00 83.62 95 SER A CA 1
ATOM 692 C C . SER A 1 95 ? -9.867 12.182 18.776 1.00 83.62 95 SER A C 1
ATOM 694 O O . SER A 1 95 ? -10.361 12.920 19.624 1.00 83.62 95 SER A O 1
ATOM 696 N N . GLN A 1 96 ? -10.627 11.467 17.933 1.00 85.19 96 GLN A N 1
ATOM 697 C CA . GLN A 1 96 ? -12.099 11.433 17.968 1.00 85.19 96 GLN A CA 1
ATOM 698 C C . GLN A 1 96 ? -12.651 10.514 19.077 1.00 85.19 96 GLN A C 1
ATOM 700 O O . GLN A 1 96 ? -13.865 10.402 19.234 1.00 85.19 96 GLN A O 1
ATOM 705 N N . GLY A 1 97 ? -11.787 9.832 19.843 1.00 80.00 97 GLY A N 1
ATOM 706 C CA . GLY A 1 97 ? -12.169 9.052 21.028 1.00 80.00 97 GLY A CA 1
ATOM 707 C C . GLY A 1 97 ? -12.901 7.732 20.756 1.00 80.00 97 GLY A C 1
ATOM 708 O O . GLY A 1 97 ? -13.286 7.054 21.700 1.00 80.00 97 GLY A O 1
ATOM 709 N N . SER A 1 98 ? -13.073 7.342 19.490 1.00 81.56 98 SER A N 1
ATOM 710 C CA . SER A 1 98 ? -13.816 6.135 19.076 1.00 81.56 98 SER A CA 1
ATOM 711 C C . SER A 1 98 ? -12.918 4.913 18.819 1.00 81.56 98 SER A C 1
ATOM 713 O O . SER A 1 98 ? -13.325 3.981 18.132 1.00 81.56 98 SER A O 1
ATOM 715 N N . VAL A 1 99 ? -11.672 4.922 19.308 1.00 86.38 99 VAL A N 1
ATOM 716 C CA . VAL A 1 99 ? -10.680 3.880 18.994 1.00 86.38 99 VAL A CA 1
ATOM 717 C C . VAL A 1 99 ? -10.615 2.810 20.081 1.00 86.38 99 VAL A C 1
ATOM 719 O O . VAL A 1 99 ? -10.256 3.088 21.225 1.00 86.38 99 VAL A O 1
ATOM 722 N N . ASP A 1 100 ? -10.861 1.562 19.681 1.00 91.44 100 ASP A N 1
ATOM 723 C CA . ASP A 1 100 ? -10.634 0.376 20.506 1.00 91.44 100 ASP A CA 1
ATOM 724 C C . ASP A 1 100 ? -9.142 0.020 20.571 1.00 91.44 100 ASP A C 1
ATOM 726 O O . ASP A 1 100 ? -8.597 -0.726 19.751 1.00 91.44 100 ASP A O 1
ATOM 730 N N . TRP A 1 101 ? -8.466 0.532 21.598 1.00 90.69 101 TRP A N 1
ATOM 731 C CA . TRP A 1 101 ? -7.051 0.257 21.869 1.00 90.69 101 TRP A CA 1
ATOM 732 C C . TRP A 1 101 ? -6.688 -1.237 21.981 1.00 90.69 101 TRP A C 1
ATOM 734 O O . TRP A 1 101 ? -5.627 -1.610 21.471 1.00 90.69 101 TRP A O 1
ATOM 744 N N . PRO A 1 102 ? -7.522 -2.121 22.573 1.00 93.56 102 PRO A N 1
ATOM 745 C CA . PRO A 1 102 ? -7.226 -3.554 22.609 1.00 93.56 102 PRO A CA 1
ATOM 746 C C . PRO A 1 102 ? -7.212 -4.192 21.213 1.00 93.56 102 PRO A C 1
ATOM 748 O O . PRO A 1 102 ? -6.313 -4.972 20.897 1.00 93.56 102 PRO A O 1
ATOM 751 N N . LEU A 1 103 ? -8.165 -3.815 20.352 1.00 93.25 103 LEU A N 1
ATOM 752 C CA . LEU A 1 103 ? -8.226 -4.291 18.969 1.00 93.25 103 LEU A CA 1
ATOM 753 C C . LEU A 1 103 ? -7.017 -3.793 18.173 1.00 93.25 103 LEU A C 1
ATOM 755 O O . LEU A 1 103 ? -6.388 -4.571 17.454 1.00 93.25 103 LEU A O 1
ATOM 759 N N . LEU A 1 104 ? -6.651 -2.519 18.346 1.00 92.12 104 LEU A N 1
ATOM 760 C CA . LEU A 1 104 ? -5.456 -1.943 17.735 1.00 92.12 104 LEU A CA 1
ATOM 761 C C . LEU A 1 104 ? -4.193 -2.711 18.147 1.00 92.12 104 LEU A C 1
ATOM 763 O O . LEU A 1 104 ? -3.389 -3.063 17.286 1.00 92.12 104 LEU A O 1
ATOM 767 N N . ALA A 1 105 ? -4.030 -3.021 19.435 1.00 93.44 105 ALA A N 1
ATOM 768 C CA . ALA A 1 105 ? -2.887 -3.789 19.922 1.00 93.44 105 ALA A CA 1
ATOM 769 C C . ALA A 1 105 ? -2.829 -5.192 19.296 1.00 93.44 105 ALA A C 1
ATOM 771 O O . ALA A 1 105 ? -1.761 -5.627 18.868 1.00 93.44 105 ALA A O 1
ATOM 772 N N . GLN A 1 106 ? -3.970 -5.877 19.173 1.00 95.00 106 GLN A N 1
ATOM 773 C CA . GLN A 1 106 ? -4.044 -7.207 18.563 1.00 95.00 106 GLN A CA 1
ATOM 774 C C . GLN A 1 106 ? -3.740 -7.171 17.054 1.00 95.00 106 GLN A C 1
ATOM 776 O O . GLN A 1 106 ? -3.023 -8.033 16.540 1.00 95.00 106 GLN A O 1
ATOM 781 N N . LEU A 1 107 ? -4.212 -6.137 16.349 1.00 94.00 107 LEU A N 1
ATOM 782 C CA . LEU A 1 107 ? -3.889 -5.899 14.940 1.00 94.00 107 LEU A CA 1
ATOM 783 C C . LEU A 1 107 ? -2.405 -5.586 14.738 1.00 94.00 107 LEU A C 1
ATOM 785 O O . LEU A 1 107 ? -1.787 -6.130 13.822 1.00 94.00 107 LEU A O 1
ATOM 789 N N . LEU A 1 108 ? -1.810 -4.745 15.584 1.00 93.69 108 LEU A N 1
ATOM 790 C CA . LEU A 1 108 ? -0.382 -4.423 15.528 1.00 93.69 108 LEU A CA 1
ATOM 791 C C . LEU A 1 108 ? 0.478 -5.651 15.838 1.00 93.69 108 LEU A C 1
ATOM 793 O O . LEU A 1 108 ? 1.441 -5.918 15.120 1.00 93.69 108 LEU A O 1
ATOM 797 N N . ALA A 1 109 ? 0.095 -6.432 16.849 1.00 95.50 109 ALA A N 1
ATOM 798 C CA . ALA A 1 109 ? 0.786 -7.659 17.228 1.00 95.50 109 ALA A CA 1
ATOM 799 C C . ALA A 1 109 ? 0.773 -8.716 16.112 1.00 95.50 109 ALA A C 1
ATOM 801 O O . ALA A 1 109 ? 1.733 -9.468 15.996 1.00 95.50 109 ALA A O 1
ATOM 802 N N . GLY A 1 110 ? -0.264 -8.767 15.269 1.00 94.69 110 GLY A N 1
ATOM 803 C CA . GLY A 1 110 ? -0.288 -9.637 14.087 1.00 94.69 110 GLY A CA 1
ATOM 804 C C . GLY A 1 110 ? 0.424 -9.040 12.868 1.00 94.69 110 GLY A C 1
ATOM 805 O O . GLY A 1 110 ? 1.205 -9.716 12.195 1.00 94.69 110 GLY A O 1
ATOM 806 N N . SER A 1 111 ? 0.172 -7.762 12.574 1.00 93.94 111 SER A N 1
ATOM 807 C CA . SER A 1 111 ? 0.633 -7.112 11.341 1.00 93.94 111 SER A CA 1
ATOM 808 C C . SER A 1 111 ? 2.123 -6.776 11.345 1.00 93.94 111 SER A C 1
ATOM 810 O O . SER A 1 111 ? 2.782 -7.033 10.342 1.00 93.94 111 SER A O 1
ATOM 812 N N . LEU A 1 112 ? 2.696 -6.274 12.446 1.00 94.06 112 LEU A N 1
ATOM 813 C CA . LEU A 1 112 ? 4.125 -5.936 12.519 1.00 94.06 112 LEU A CA 1
ATOM 814 C C . LEU A 1 112 ? 5.042 -7.146 12.256 1.00 94.06 112 LEU A C 1
ATOM 816 O O . LEU A 1 112 ? 5.877 -7.062 11.346 1.00 94.06 112 LEU A O 1
ATOM 820 N N . PRO A 1 113 ? 4.903 -8.289 12.964 1.00 94.94 113 PRO A N 1
ATOM 821 C CA . PRO A 1 113 ? 5.716 -9.465 12.665 1.00 94.94 113 PRO A CA 1
ATOM 822 C C . PRO A 1 113 ? 5.366 -10.076 11.304 1.00 94.94 113 PRO A C 1
ATOM 824 O O . PRO A 1 113 ? 6.263 -10.564 10.615 1.00 94.94 113 PRO A O 1
ATOM 827 N N . GLY A 1 114 ? 4.099 -10.001 10.876 1.00 94.56 114 GLY A N 1
ATOM 828 C CA . GLY A 1 114 ? 3.673 -10.443 9.548 1.00 94.56 114 GLY A CA 1
ATOM 829 C C . GLY A 1 114 ? 4.368 -9.677 8.417 1.00 94.56 114 GLY A C 1
ATOM 830 O O . GLY A 1 114 ? 4.895 -10.292 7.491 1.00 94.56 114 GLY A O 1
ATOM 831 N N . ILE A 1 115 ? 4.449 -8.347 8.515 1.00 91.06 115 ILE A N 1
ATOM 832 C CA . ILE A 1 115 ? 5.146 -7.480 7.552 1.00 91.06 115 ILE A CA 1
ATOM 833 C C . ILE A 1 115 ? 6.655 -7.738 7.589 1.00 91.06 115 ILE A C 1
ATOM 835 O O . ILE A 1 115 ? 7.294 -7.819 6.538 1.00 91.06 115 ILE A O 1
ATOM 839 N N . TRP A 1 116 ? 7.243 -7.905 8.775 1.00 91.94 116 TRP A N 1
ATOM 840 C CA . TRP A 1 116 ? 8.671 -8.198 8.905 1.00 91.94 116 TRP A CA 1
ATOM 841 C C . TRP A 1 116 ? 9.052 -9.539 8.257 1.00 91.94 116 TRP A C 1
ATOM 843 O O . TRP A 1 116 ? 9.995 -9.603 7.466 1.00 91.94 116 TRP A O 1
ATOM 853 N N . LEU A 1 117 ? 8.283 -10.602 8.516 1.00 94.00 117 LEU A N 1
ATOM 854 C CA . LEU A 1 117 ? 8.480 -11.901 7.867 1.00 94.00 117 LEU A CA 1
ATOM 855 C C . LEU A 1 117 ? 8.207 -11.825 6.361 1.00 94.00 117 LEU A C 1
ATOM 857 O O . LEU A 1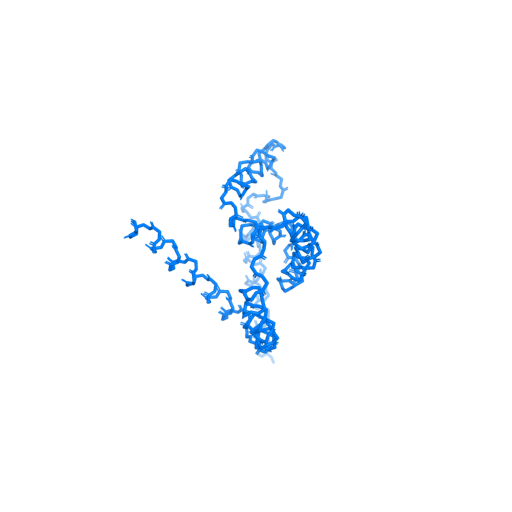 117 ? 9.019 -12.294 5.561 1.00 94.00 117 LEU A O 1
ATOM 861 N N . GLY A 1 118 ? 7.099 -11.196 5.967 1.00 89.38 118 GLY A N 1
ATOM 862 C CA . GLY A 1 118 ? 6.689 -11.053 4.573 1.00 89.38 118 GLY A CA 1
ATOM 863 C C . GLY A 1 118 ? 7.716 -10.294 3.737 1.00 89.38 118 GLY A C 1
ATOM 864 O O . GLY A 1 118 ? 8.140 -10.785 2.694 1.00 89.38 118 GLY A O 1
ATOM 865 N N . SER A 1 119 ? 8.195 -9.143 4.216 1.00 87.12 119 SER A N 1
ATOM 866 C CA . SER A 1 119 ? 9.223 -8.347 3.528 1.00 87.12 119 SER A CA 1
ATOM 867 C C . SER A 1 119 ? 10.530 -9.123 3.338 1.00 87.12 119 SER A C 1
ATOM 869 O O . SER A 1 119 ? 11.133 -9.072 2.262 1.00 87.12 119 SER A O 1
ATOM 871 N N . ARG A 1 120 ? 10.940 -9.920 4.333 1.00 89.19 120 ARG A N 1
ATOM 872 C CA . ARG A 1 120 ? 12.149 -10.749 4.244 1.00 89.19 120 ARG A CA 1
ATOM 873 C C . ARG A 1 120 ? 11.997 -11.927 3.283 1.00 89.19 120 ARG A C 1
ATOM 875 O O . ARG A 1 120 ? 12.967 -12.285 2.613 1.00 89.19 120 ARG A O 1
ATOM 882 N N . LEU A 1 121 ? 10.804 -12.515 3.199 1.00 87.88 121 LEU A N 1
ATOM 883 C CA . LEU A 1 121 ? 10.480 -13.550 2.215 1.00 87.88 121 LEU A CA 1
ATOM 884 C C . LEU A 1 121 ? 10.450 -12.974 0.796 1.00 87.88 121 LEU A C 1
ATOM 886 O O . LEU A 1 121 ? 11.073 -13.535 -0.106 1.00 87.88 121 LEU A O 1
ATOM 890 N N . VAL A 1 122 ? 9.806 -11.820 0.607 1.00 83.81 122 VAL A N 1
ATOM 891 C CA . VAL A 1 122 ? 9.736 -11.115 -0.682 1.00 83.81 122 VAL A CA 1
ATOM 892 C C . VAL A 1 122 ? 11.135 -10.787 -1.204 1.00 83.81 122 VAL A C 1
ATOM 894 O O . VAL A 1 122 ? 11.417 -11.048 -2.370 1.00 83.81 122 VAL A O 1
ATOM 897 N N . ALA A 1 123 ? 12.049 -10.329 -0.343 1.00 80.75 123 ALA A N 1
ATOM 898 C CA . ALA A 1 123 ? 13.426 -10.010 -0.729 1.00 80.75 123 ALA A CA 1
ATOM 899 C C . ALA A 1 123 ? 14.237 -11.211 -1.263 1.00 80.75 123 ALA A C 1
ATOM 901 O O . ALA A 1 123 ? 15.234 -11.013 -1.953 1.00 80.75 123 ALA A O 1
ATOM 902 N N . ARG A 1 124 ? 13.834 -12.451 -0.950 1.00 83.75 124 ARG A N 1
ATOM 903 C CA . ARG A 1 124 ? 14.502 -13.683 -1.413 1.00 83.75 124 ARG A CA 1
ATOM 904 C C . ARG A 1 124 ? 13.745 -14.422 -2.518 1.00 83.75 124 ARG A C 1
ATOM 906 O O . ARG A 1 124 ? 14.214 -15.459 -2.978 1.00 83.75 124 ARG A O 1
ATOM 913 N N . THR A 1 125 ? 12.586 -13.919 -2.933 1.00 83.88 125 THR A N 1
ATOM 914 C CA . THR A 1 125 ? 11.692 -14.613 -3.867 1.00 83.88 125 THR A CA 1
ATOM 915 C C . THR A 1 125 ? 11.826 -14.034 -5.282 1.00 83.88 125 THR A C 1
ATOM 917 O O . THR A 1 125 ? 11.916 -12.815 -5.430 1.00 83.88 125 THR A O 1
ATOM 920 N N . PRO A 1 126 ? 11.808 -14.859 -6.350 1.00 83.62 126 PRO A N 1
ATOM 921 C CA . PRO A 1 126 ? 11.825 -14.359 -7.725 1.00 83.62 126 PRO A CA 1
ATOM 922 C C . PRO A 1 126 ? 10.613 -13.465 -8.027 1.00 83.62 126 PRO A C 1
ATOM 924 O O . PRO A 1 126 ? 9.480 -13.824 -7.701 1.00 83.62 126 PRO A O 1
ATOM 927 N N . GLU A 1 127 ? 10.820 -12.357 -8.748 1.00 73.75 127 GLU A N 1
ATOM 928 C CA . GLU A 1 127 ? 9.756 -11.394 -9.100 1.00 73.75 127 GLU A CA 1
ATOM 929 C C . GLU A 1 127 ? 8.546 -12.059 -9.786 1.00 73.75 127 GLU A C 1
ATOM 931 O O . GLU A 1 127 ? 7.394 -11.691 -9.547 1.00 73.75 127 GLU A O 1
ATOM 936 N N . ARG A 1 128 ? 8.786 -13.101 -10.593 1.00 78.31 128 ARG A N 1
ATOM 937 C CA . ARG A 1 128 ? 7.733 -13.850 -11.295 1.00 78.31 128 ARG A CA 1
ATOM 938 C C . ARG A 1 128 ? 6.740 -14.525 -10.343 1.00 78.31 128 ARG A C 1
ATOM 940 O O . ARG A 1 128 ? 5.548 -14.561 -10.647 1.00 78.31 128 ARG A O 1
ATOM 947 N N . LEU A 1 129 ? 7.210 -15.040 -9.205 1.00 83.44 129 LEU A N 1
ATOM 948 C CA . LEU A 1 129 ? 6.352 -15.655 -8.187 1.00 83.44 129 LEU A CA 1
ATOM 949 C C . LEU A 1 129 ? 5.508 -14.600 -7.477 1.00 83.44 129 LEU A C 1
ATOM 951 O O . LEU A 1 129 ? 4.305 -14.793 -7.343 1.00 83.44 129 LEU A O 1
ATOM 955 N N . ILE A 1 130 ? 6.107 -13.463 -7.119 1.00 80.69 130 ILE A N 1
ATOM 956 C CA . ILE A 1 130 ? 5.399 -12.345 -6.479 1.00 80.69 130 ILE A CA 1
ATOM 957 C C . ILE A 1 130 ? 4.278 -11.842 -7.396 1.00 80.69 130 ILE A C 1
ATOM 959 O O . ILE A 1 130 ? 3.125 -11.761 -6.981 1.00 80.69 130 ILE A O 1
ATOM 963 N N . ARG A 1 131 ? 4.584 -11.590 -8.675 1.00 74.31 131 ARG A N 1
ATOM 964 C CA . ARG A 1 131 ? 3.592 -11.139 -9.663 1.00 74.31 131 ARG A CA 1
ATOM 965 C C . ARG A 1 131 ? 2.470 -12.158 -9.869 1.00 74.31 131 ARG A C 1
ATOM 967 O O . ARG A 1 131 ? 1.306 -11.770 -9.957 1.00 74.31 131 ARG A O 1
ATOM 974 N N . SER A 1 132 ? 2.805 -13.447 -9.930 1.00 81.38 132 SER A N 1
ATOM 975 C CA . SER A 1 132 ? 1.808 -14.515 -10.083 1.00 81.38 132 SER A CA 1
ATOM 976 C C . SER A 1 132 ? 0.914 -14.625 -8.846 1.00 81.38 132 SER A C 1
ATOM 978 O O . SER A 1 132 ? -0.301 -14.692 -8.986 1.00 81.38 132 SER A O 1
ATOM 980 N N . ALA A 1 133 ? 1.489 -14.557 -7.641 1.00 85.50 133 ALA A N 1
ATOM 981 C CA . ALA A 1 133 ? 0.744 -14.576 -6.385 1.00 85.50 133 ALA A CA 1
ATOM 982 C C . ALA A 1 133 ? -0.215 -13.381 -6.266 1.00 85.50 133 ALA A C 1
ATOM 984 O O . ALA A 1 133 ? -1.382 -13.573 -5.936 1.00 85.50 133 ALA A O 1
ATOM 985 N N . LEU A 1 134 ? 0.239 -12.169 -6.610 1.00 81.06 134 LEU A N 1
ATOM 986 C CA . LEU A 1 134 ? -0.620 -10.979 -6.655 1.00 81.06 134 LEU A CA 1
ATOM 987 C C . LEU A 1 134 ? -1.758 -11.131 -7.672 1.00 81.06 134 LEU A C 1
ATOM 989 O O . LEU A 1 134 ? -2.894 -10.772 -7.377 1.00 81.06 134 LEU A O 1
ATOM 993 N N . SER A 1 135 ? -1.471 -11.701 -8.845 1.00 80.62 135 SER A N 1
ATOM 994 C CA . SER A 1 135 ? -2.485 -11.936 -9.882 1.00 80.62 135 SER A CA 1
ATOM 995 C C . SER A 1 135 ? -3.548 -12.935 -9.416 1.00 80.62 135 SER A C 1
ATOM 997 O O . SER A 1 135 ? -4.738 -12.697 -9.606 1.00 80.62 135 SER A O 1
ATOM 999 N N . ILE A 1 136 ? -3.131 -14.025 -8.759 1.00 90.25 136 ILE A N 1
ATOM 1000 C CA . ILE A 1 136 ? -4.034 -15.031 -8.182 1.00 90.25 136 ILE A CA 1
ATOM 1001 C C . ILE A 1 136 ? -4.883 -14.416 -7.065 1.00 90.25 136 ILE A C 1
ATOM 1003 O O . ILE A 1 136 ? -6.096 -14.607 -7.051 1.00 90.25 136 ILE A O 1
ATOM 1007 N N . LEU A 1 137 ? -4.269 -13.647 -6.160 1.00 87.62 137 LEU A N 1
ATOM 1008 C CA . LEU A 1 137 ? -4.970 -12.965 -5.071 1.00 87.62 137 LEU A CA 1
ATOM 1009 C C . LEU A 1 137 ? -6.042 -12.006 -5.606 1.00 87.62 137 LEU A C 1
ATOM 1011 O O . LEU A 1 137 ? -7.156 -11.979 -5.089 1.00 87.62 137 LEU A O 1
ATOM 1015 N N . LEU A 1 138 ? -5.721 -11.244 -6.654 1.00 82.94 138 LEU A N 1
ATOM 1016 C CA . LEU A 1 138 ? -6.648 -10.285 -7.249 1.00 82.94 138 LEU A CA 1
ATOM 1017 C C . LEU A 1 138 ? -7.797 -10.984 -7.987 1.00 82.94 138 LEU A C 1
ATOM 1019 O O . LEU A 1 138 ? -8.950 -10.582 -7.842 1.00 82.94 138 LEU A O 1
ATOM 1023 N N . ALA A 1 139 ? -7.501 -12.062 -8.720 1.00 85.81 139 ALA A N 1
ATOM 1024 C CA . ALA A 1 139 ? -8.520 -12.893 -9.356 1.00 85.81 139 ALA A CA 1
ATOM 1025 C C . ALA A 1 139 ? -9.465 -13.513 -8.316 1.00 85.81 139 ALA A C 1
ATOM 1027 O O . ALA A 1 139 ? -10.682 -13.480 -8.488 1.00 85.81 139 ALA A O 1
ATOM 1028 N N . TRP A 1 140 ? -8.913 -14.010 -7.206 1.00 92.62 140 TRP A N 1
ATOM 1029 C CA . TRP A 1 140 ? -9.686 -14.538 -6.085 1.00 92.62 140 TRP A CA 1
ATOM 1030 C C . TRP A 1 140 ? -10.579 -13.469 -5.448 1.00 92.62 140 TRP A C 1
ATOM 1032 O O . TRP A 1 140 ? -11.763 -13.710 -5.223 1.00 92.62 140 TRP A O 1
ATOM 1042 N N . ALA A 1 141 ? -10.039 -12.280 -5.167 1.00 84.88 141 ALA A N 1
ATOM 1043 C CA . ALA A 1 141 ? -10.802 -11.181 -4.580 1.00 84.88 141 ALA A CA 1
ATOM 1044 C C . ALA A 1 141 ? -11.962 -10.743 -5.490 1.00 84.88 141 ALA A C 1
ATOM 1046 O O . ALA A 1 141 ? -13.085 -10.581 -5.012 1.00 84.88 141 ALA A O 1
ATOM 1047 N N . GLY A 1 142 ? -11.709 -10.621 -6.799 1.00 84.31 142 GLY A N 1
ATOM 1048 C CA . GLY A 1 142 ? -12.741 -10.317 -7.793 1.00 84.31 142 GLY A CA 1
ATOM 1049 C C . GLY A 1 142 ? -13.820 -11.397 -7.863 1.00 84.31 142 GLY A C 1
ATOM 1050 O O . GLY A 1 142 ? -15.008 -11.086 -7.842 1.00 84.31 142 GLY A O 1
ATOM 1051 N N . PHE A 1 143 ? -13.421 -12.670 -7.856 1.00 93.25 143 PHE A N 1
ATOM 1052 C CA . PHE A 1 143 ? -14.352 -13.797 -7.827 1.00 93.25 143 PHE A CA 1
ATOM 1053 C C . PHE A 1 143 ? -15.232 -13.793 -6.567 1.00 93.25 143 PHE A C 1
ATOM 1055 O O . PHE A 1 143 ? -16.446 -13.954 -6.658 1.00 93.25 143 PHE A O 1
ATOM 1062 N N . LYS A 1 144 ? -14.638 -13.537 -5.395 1.00 90.81 144 LYS A N 1
ATOM 1063 C CA . LYS A 1 144 ? -15.350 -13.482 -4.110 1.00 90.81 144 LYS A CA 1
ATOM 1064 C C . LYS A 1 144 ? -16.356 -12.331 -4.046 1.00 90.81 144 LYS A C 1
ATOM 1066 O O . LYS A 1 144 ? -17.384 -12.494 -3.405 1.00 90.81 144 LYS A O 1
ATOM 1071 N N . LEU A 1 145 ? -16.079 -11.197 -4.694 1.00 88.31 145 LEU A N 1
ATOM 1072 C CA . LEU A 1 145 ? -17.014 -10.068 -4.779 1.00 88.31 145 LEU A CA 1
ATOM 1073 C C . LEU A 1 145 ? -18.226 -10.346 -5.675 1.00 88.31 145 LEU A C 1
ATOM 1075 O O . LEU A 1 145 ? -19.289 -9.815 -5.400 1.00 88.31 145 LEU A O 1
ATOM 1079 N N . ILE A 1 146 ? -18.076 -11.154 -6.727 1.00 91.56 146 ILE A N 1
ATOM 1080 C CA . ILE A 1 146 ? -19.193 -11.535 -7.613 1.00 91.56 146 ILE A CA 1
ATOM 1081 C C . ILE A 1 146 ? -20.099 -12.583 -6.951 1.00 91.56 146 ILE A C 1
ATOM 1083 O O . ILE A 1 146 ? -21.284 -12.666 -7.254 1.00 91.56 146 ILE A O 1
ATOM 1087 N N . LEU A 1 147 ? -19.523 -13.409 -6.078 1.00 85.06 147 LEU A N 1
ATOM 1088 C CA . LEU A 1 147 ? -20.225 -14.473 -5.361 1.00 85.06 147 LEU A CA 1
ATOM 1089 C C . LEU A 1 147 ? -20.946 -14.017 -4.086 1.00 85.06 147 LEU A C 1
ATOM 1091 O O . LEU A 1 147 ? -21.631 -14.842 -3.480 1.00 85.06 147 LEU A O 1
ATOM 1095 N N . ILE A 1 148 ? -20.751 -12.769 -3.654 1.00 76.62 148 ILE A N 1
ATOM 1096 C CA . ILE A 1 148 ? -21.397 -12.183 -2.470 1.00 76.62 148 ILE A CA 1
ATOM 1097 C C . ILE A 1 148 ? -22.589 -11.331 -2.886 1.00 76.62 148 ILE A C 1
ATOM 1099 O O . ILE A 1 148 ? -23.575 -11.341 -2.119 1.00 76.62 148 ILE A O 1
#

pLDDT: mean 73.68, std 15.5, range [42.69, 95.5]

Radius of gyration: 23.08 Å; chains: 1; bounding box: 57×38×63 Å

Secondary structure (DSSP, 8-state):
-HHHHHHHHHHHHHHHHHHHHHSS--TTS-SSTHHHHHHHHHHHHHHHHHSTHHHHHHHHHHHHH-TTS-HHHHHHHHHHHHHHHHHHHHHHHHTTT---HHHHHHHHHHHHHHHHHHHHHHTTS-HHHHHHHHHHHHHHHHHHHH--

Sequence (148 aa):
TLYKVVAFSAQRQVAEAAARKSHTGDPTRPRHWSLPVLLGAVIGTLVTFTSVGAGAIGVTVLLLVYPMLPLPRIIGADIAYAVPLTLVAGLGHASQGSVDWPLLAQLLAGSLPGIWLGSRLVARTPERLIRSALSILLAWAGFKLILI